Protein AF-A0A6H1ZGA8-F1 (afdb_monomer)

Nearest PDB structures (foldseek):
  6paj-assembly1_B  TM=8.501E-01  e=5.625E-01  Staphylococcus aureus
  1lvf-assembly2_B  TM=6.484E-01  e=1.881E+00  Rattus norvegicus
  1lvf-assembly1_A  TM=6.568E-01  e=7.142E+00  Rattus norvegicus
  7sqc-assembly1_P3  TM=6.191E-01  e=5.903E+00  Chlamydomonas reinhardtii

Structure (mmCIF, N/CA/C/O backbone):
data_AF-A0A6H1ZGA8-F1
#
_entry.id   AF-A0A6H1ZGA8-F1
#
loop_
_atom_site.group_PDB
_atom_site.id
_atom_site.type_symbol
_atom_site.label_atom_id
_atom_site.label_alt_id
_atom_site.label_comp_id
_atom_site.label_asym_id
_atom_site.label_entity_id
_atom_site.label_seq_id
_atom_site.pdbx_PDB_ins_code
_atom_site.Cartn_x
_atom_site.Cartn_y
_atom_site.Cartn_z
_atom_site.occupancy
_atom_site.B_iso_or_equiv
_atom_site.auth_seq_id
_atom_site.auth_comp_id
_atom_site.auth_asym_id
_atom_site.auth_atom_id
_atom_site.pdbx_PDB_model_num
ATOM 1 N N . MET A 1 1 ? -4.434 -3.396 28.028 1.00 48.50 1 MET A N 1
ATOM 2 C CA . MET A 1 1 ? -5.676 -3.109 27.280 1.00 48.50 1 MET A CA 1
ATOM 3 C C . MET A 1 1 ? -5.392 -1.893 26.427 1.00 48.50 1 MET A C 1
ATOM 5 O O . MET A 1 1 ? -5.185 -0.833 27.000 1.00 48.50 1 MET A O 1
ATOM 9 N N . GLN A 1 2 ? -5.271 -2.068 25.112 1.00 54.91 2 GLN A N 1
ATOM 10 C CA . GLN A 1 2 ? -5.026 -0.964 24.179 1.00 54.91 2 GLN A CA 1
ATOM 11 C C . GLN A 1 2 ? -6.256 -0.047 24.172 1.00 54.91 2 GLN A C 1
ATOM 13 O O . GLN A 1 2 ? -7.392 -0.526 24.271 1.00 54.91 2 GLN A O 1
ATOM 18 N N . ASN A 1 3 ? -6.044 1.266 24.187 1.00 65.44 3 ASN A N 1
ATOM 19 C CA . ASN A 1 3 ? -7.125 2.228 24.338 1.00 65.44 3 ASN A CA 1
ATOM 20 C C . ASN A 1 3 ? -7.984 2.240 23.064 1.00 65.44 3 ASN A C 1
ATOM 22 O O . ASN A 1 3 ? -7.486 2.154 21.949 1.00 65.44 3 ASN A O 1
ATOM 26 N N . LYS A 1 4 ? -9.299 2.389 23.214 1.00 62.47 4 LYS A N 1
ATOM 27 C CA . LYS A 1 4 ? -10.281 2.339 22.114 1.00 62.47 4 LYS A CA 1
ATOM 28 C C . LYS A 1 4 ? -9.984 3.357 21.001 1.00 62.47 4 LYS A C 1
ATOM 30 O O . LYS A 1 4 ? -10.274 3.114 19.835 1.00 62.47 4 LYS A O 1
ATOM 35 N N . LYS A 1 5 ? -9.411 4.503 21.383 1.00 64.75 5 LYS A N 1
ATOM 36 C CA . LYS A 1 5 ? -8.954 5.556 20.465 1.00 64.75 5 LYS A CA 1
ATOM 37 C C . LYS A 1 5 ? -7.662 5.197 19.730 1.00 64.75 5 LYS A C 1
ATOM 39 O O . LYS A 1 5 ? -7.487 5.662 18.613 1.00 64.75 5 LYS A O 1
ATOM 44 N N . GLU A 1 6 ? -6.796 4.390 20.338 1.00 78.12 6 GLU A N 1
ATOM 45 C CA . GLU A 1 6 ? -5.536 3.951 19.727 1.00 78.12 6 GLU A CA 1
ATOM 46 C C . GLU A 1 6 ? -5.834 3.002 18.564 1.00 78.12 6 GLU A C 1
ATOM 48 O O . GLU A 1 6 ? -5.404 3.279 17.460 1.00 78.12 6 GLU A O 1
ATOM 53 N N . ILE A 1 7 ? -6.717 2.010 18.740 1.00 79.44 7 ILE A N 1
ATOM 54 C CA . ILE A 1 7 ? -7.070 1.049 17.671 1.00 79.44 7 ILE A CA 1
ATOM 55 C C . ILE A 1 7 ? -7.627 1.744 16.415 1.00 79.44 7 ILE A C 1
ATOM 57 O O . ILE A 1 7 ? -7.275 1.389 15.292 1.00 79.44 7 ILE A O 1
ATOM 61 N N . LEU A 1 8 ? -8.503 2.741 16.585 1.00 82.44 8 LEU A N 1
ATOM 62 C CA . LEU A 1 8 ? -9.055 3.492 15.451 1.00 82.44 8 LEU A CA 1
ATOM 63 C C . LEU A 1 8 ? -8.023 4.435 14.811 1.00 82.44 8 LEU A C 1
ATOM 65 O O . LEU A 1 8 ? -8.096 4.661 13.606 1.00 82.44 8 LEU A O 1
ATOM 69 N N . SER A 1 9 ? -7.081 4.976 15.593 1.00 87.38 9 SER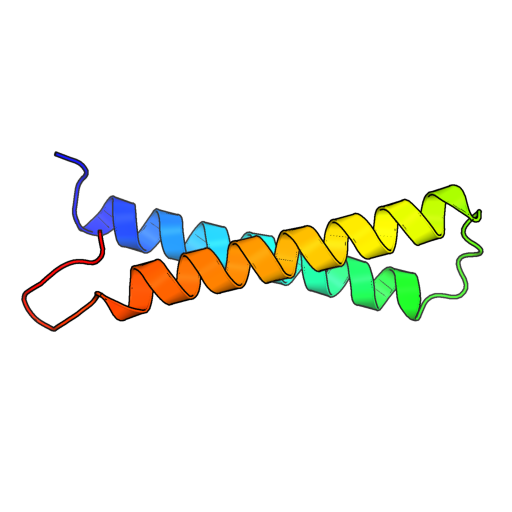 A N 1
ATOM 70 C CA . SER A 1 9 ? -5.963 5.766 15.057 1.00 87.38 9 SER A CA 1
ATOM 71 C C . SER A 1 9 ? -5.023 4.882 14.246 1.00 87.38 9 SER A C 1
ATOM 73 O O . SER A 1 9 ? -4.746 5.204 13.097 1.00 87.38 9 SER A O 1
ATOM 75 N N . ASP A 1 10 ? -4.642 3.730 14.799 1.00 88.50 10 ASP A N 1
ATOM 76 C CA . ASP A 1 10 ? -3.766 2.748 14.161 1.00 88.50 10 ASP A CA 1
ATOM 77 C C . ASP A 1 10 ? -4.379 2.249 12.842 1.00 88.50 10 ASP A C 1
ATOM 79 O O . ASP A 1 10 ? -3.700 2.155 11.824 1.00 88.50 10 ASP A O 1
ATOM 83 N N . LEU A 1 11 ? -5.692 1.978 12.816 1.00 89.44 11 LEU A N 1
ATOM 84 C CA . LEU A 1 11 ? -6.392 1.602 11.583 1.00 89.44 11 LEU A CA 1
ATOM 85 C C . LEU A 1 11 ? -6.432 2.737 10.557 1.00 89.44 11 LEU A C 1
ATOM 87 O O . LEU A 1 11 ? -6.309 2.472 9.362 1.00 89.44 11 LEU A O 1
ATOM 91 N N . ARG A 1 12 ? -6.609 3.991 10.995 1.00 91.38 12 ARG A N 1
ATOM 92 C CA . ARG A 1 12 ? -6.568 5.148 10.091 1.00 91.38 12 ARG A CA 1
ATOM 93 C C . ARG A 1 12 ? -5.188 5.283 9.455 1.00 91.38 12 ARG A C 1
ATOM 95 O O . ARG A 1 12 ? -5.105 5.422 8.240 1.00 91.38 12 ARG A O 1
ATOM 102 N N . GLU A 1 13 ? -4.138 5.207 10.266 1.00 94.44 13 GLU A N 1
ATOM 103 C CA . GLU A 1 13 ? -2.748 5.257 9.808 1.00 94.44 13 GLU A CA 1
ATOM 104 C C . GLU A 1 13 ? -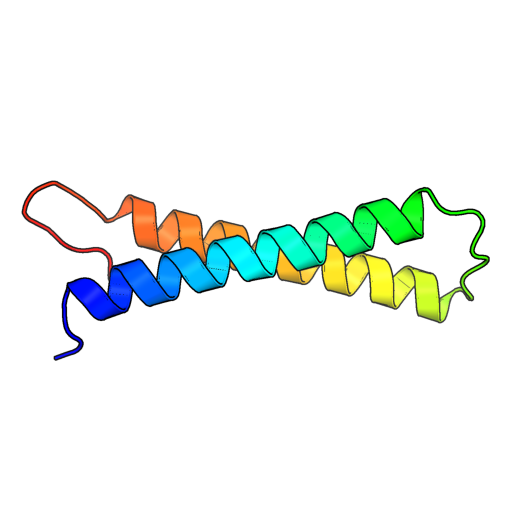2.460 4.121 8.819 1.00 94.44 13 GLU A C 1
ATOM 106 O O . GLU A 1 13 ? -1.955 4.368 7.727 1.00 94.44 13 GLU A O 1
ATOM 111 N N . GLU A 1 14 ? -2.902 2.898 9.120 1.00 94.19 14 GLU A N 1
ATOM 112 C CA . GLU A 1 14 ? -2.750 1.749 8.225 1.00 94.19 14 GLU A CA 1
ATOM 113 C C . GLU A 1 14 ? -3.451 1.969 6.869 1.00 94.19 14 GLU A C 1
ATOM 115 O O . GLU A 1 14 ? -2.901 1.627 5.816 1.00 94.19 14 GLU A O 1
ATOM 120 N N . PHE A 1 15 ? -4.649 2.566 6.859 1.00 94.88 15 PHE A N 1
ATOM 121 C CA . PHE A 1 15 ? -5.342 2.913 5.615 1.00 94.88 15 PHE A CA 1
ATOM 122 C C . PHE A 1 15 ? -4.617 4.002 4.823 1.00 94.88 15 PHE A C 1
ATOM 124 O O . PHE A 1 15 ? -4.492 3.872 3.602 1.00 94.88 15 PHE A O 1
ATOM 131 N N . GLU A 1 16 ? -4.133 5.049 5.493 1.00 96.81 16 GLU A N 1
ATOM 132 C CA . GLU A 1 16 ? -3.365 6.131 4.870 1.00 96.81 16 GLU A CA 1
ATOM 133 C C . GLU A 1 16 ? -2.072 5.588 4.242 1.00 96.81 16 GLU A C 1
ATOM 135 O O . GLU A 1 16 ? -1.800 5.836 3.066 1.00 96.81 16 GLU A O 1
ATOM 140 N N . GLU A 1 17 ? -1.316 4.762 4.966 1.00 96.88 17 GLU A N 1
ATOM 141 C CA . GLU A 1 17 ? -0.088 4.135 4.468 1.00 96.88 17 GLU A CA 1
ATOM 142 C C . GLU A 1 17 ? -0.330 3.212 3.268 1.00 96.88 17 GLU A C 1
ATOM 144 O O . GLU A 1 17 ? 0.425 3.242 2.286 1.00 96.88 17 GLU A O 1
ATOM 149 N N . CYS A 1 18 ? -1.389 2.396 3.318 1.00 97.19 18 CYS A N 1
ATOM 150 C CA . CYS A 1 18 ? -1.781 1.556 2.188 1.00 97.19 18 CYS A CA 1
ATOM 151 C C . CYS A 1 18 ? -2.161 2.410 0.974 1.00 97.19 18 CYS A C 1
ATOM 153 O O . CYS A 1 18 ? -1.762 2.090 -0.147 1.00 97.19 18 CYS A O 1
ATOM 155 N N . GLY A 1 19 ? -2.901 3.501 1.192 1.00 96.44 19 GLY A N 1
ATOM 156 C CA . GLY A 1 19 ? -3.281 4.453 0.152 1.00 96.44 19 GLY A CA 1
ATOM 157 C C . GLY A 1 19 ? -2.068 5.104 -0.510 1.00 96.44 19 GLY A C 1
ATOM 158 O O . GLY A 1 19 ? -1.960 5.085 -1.735 1.00 96.44 19 GLY A O 1
ATOM 159 N N . HIS A 1 20 ? -1.113 5.599 0.281 1.00 98.00 20 HIS A N 1
ATOM 160 C CA . HIS A 1 20 ? 0.134 6.174 -0.231 1.00 98.00 20 HIS A CA 1
ATOM 161 C C . HIS A 1 20 ? 0.951 5.158 -1.036 1.00 98.00 20 HIS A C 1
ATOM 163 O O . HIS A 1 20 ? 1.433 5.470 -2.125 1.00 98.00 20 HIS A O 1
ATOM 169 N N . SER A 1 21 ? 1.063 3.925 -0.539 1.00 97.56 21 SER A N 1
ATOM 170 C CA . SER A 1 2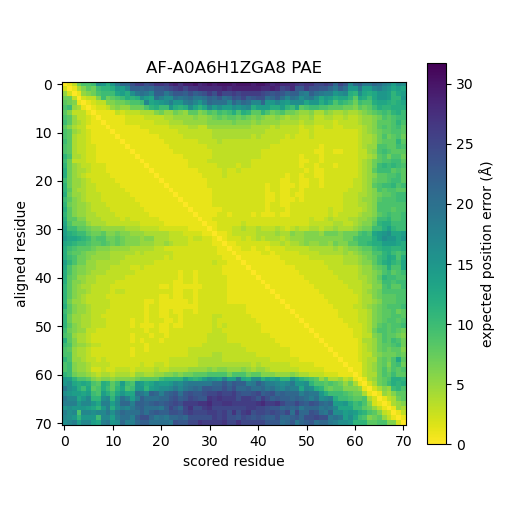1 ? 1.804 2.862 -1.227 1.00 97.56 21 SER A CA 1
ATOM 171 C C . SER A 1 21 ? 1.151 2.484 -2.561 1.00 97.56 21 SER A C 1
ATOM 173 O O . SER A 1 21 ? 1.844 2.297 -3.559 1.00 97.56 21 SER A O 1
ATOM 175 N N . LEU A 1 22 ? -0.183 2.418 -2.610 1.00 97.44 22 LEU A N 1
ATOM 176 C CA . LEU A 1 22 ? -0.925 2.170 -3.849 1.00 97.44 22 LEU A CA 1
ATOM 177 C C . LEU A 1 22 ? -0.818 3.339 -4.833 1.00 97.44 22 LEU A C 1
ATOM 179 O O . LEU A 1 22 ? -0.657 3.092 -6.027 1.00 97.44 22 LEU A O 1
ATOM 183 N N . SER A 1 23 ? -0.855 4.587 -4.352 1.00 97.62 23 SER A N 1
ATOM 184 C CA . SER A 1 23 ? -0.624 5.770 -5.191 1.00 97.62 23 SER A CA 1
ATOM 185 C C . SER A 1 23 ? 0.747 5.700 -5.851 1.00 97.62 23 SER A C 1
ATOM 187 O O . SER A 1 23 ? 0.836 5.796 -7.068 1.00 97.62 23 SER A O 1
ATOM 189 N N . LEU A 1 24 ? 1.797 5.408 -5.077 1.00 97.12 24 LEU A N 1
ATOM 190 C CA . LEU A 1 24 ? 3.153 5.262 -5.604 1.00 97.12 24 LEU A CA 1
ATOM 191 C C . LEU A 1 24 ? 3.241 4.169 -6.679 1.00 97.12 24 LEU A C 1
ATOM 193 O O . LEU A 1 24 ? 3.931 4.338 -7.683 1.00 97.12 24 LEU A O 1
ATOM 197 N N . VAL A 1 25 ? 2.535 3.050 -6.490 1.00 97.69 25 VAL A N 1
ATOM 198 C CA . VAL A 1 25 ? 2.469 1.984 -7.498 1.00 97.69 25 VAL A CA 1
ATOM 199 C C . VAL A 1 25 ? 1.854 2.493 -8.801 1.00 97.69 25 VAL A C 1
ATOM 201 O O . VAL A 1 25 ? 2.405 2.220 -9.866 1.00 97.69 25 VAL A O 1
ATOM 204 N N . VAL A 1 26 ? 0.751 3.243 -8.730 1.00 97.44 26 VAL A N 1
ATOM 205 C CA . VAL A 1 26 ? 0.102 3.845 -9.905 1.00 97.44 26 VAL A CA 1
ATOM 206 C C . VAL A 1 26 ? 1.010 4.879 -10.562 1.00 97.44 26 VAL A C 1
ATOM 208 O O . VAL A 1 26 ? 1.195 4.832 -11.778 1.00 97.44 26 VAL A O 1
ATOM 211 N N . ASP A 1 27 ? 1.617 5.763 -9.776 1.00 98.00 27 ASP A N 1
ATOM 212 C CA . ASP A 1 27 ? 2.500 6.817 -10.270 1.00 98.00 27 ASP A CA 1
ATOM 213 C C . ASP A 1 27 ? 3.679 6.213 -11.036 1.00 98.00 27 ASP A C 1
ATOM 215 O O . ASP A 1 27 ? 3.948 6.594 -12.171 1.00 98.00 27 ASP A O 1
ATOM 219 N N . ILE A 1 28 ? 4.337 5.192 -10.478 1.00 97.06 28 ILE A N 1
ATOM 220 C CA . ILE A 1 28 ? 5.445 4.512 -11.156 1.00 97.06 28 ILE A CA 1
ATOM 221 C C . ILE A 1 28 ? 4.948 3.747 -12.390 1.00 97.06 28 ILE A C 1
ATOM 223 O O . ILE A 1 28 ? 5.574 3.842 -13.445 1.00 97.06 28 ILE A O 1
ATOM 227 N N . ALA A 1 29 ? 3.836 3.012 -12.291 1.00 95.31 29 ALA A N 1
ATOM 228 C CA . ALA A 1 29 ? 3.310 2.202 -13.395 1.00 95.31 29 ALA A CA 1
ATOM 229 C C . ALA A 1 29 ? 2.828 3.036 -14.593 1.00 95.31 29 ALA A C 1
ATOM 231 O O . ALA A 1 29 ? 2.795 2.529 -15.714 1.00 95.31 29 ALA A O 1
ATOM 232 N N . THR A 1 30 ? 2.441 4.289 -14.352 1.00 96.25 30 THR A N 1
ATOM 233 C CA . THR A 1 30 ? 1.972 5.233 -15.379 1.00 96.25 30 THR A CA 1
ATOM 234 C C . THR A 1 30 ? 3.037 6.245 -15.800 1.00 96.25 30 THR A C 1
ATOM 236 O O . THR A 1 30 ? 2.828 6.983 -16.760 1.00 96.25 30 THR A O 1
ATOM 239 N N . SER A 1 31 ? 4.182 6.272 -15.116 1.00 96.12 31 SER A N 1
ATOM 240 C CA . SER A 1 31 ? 5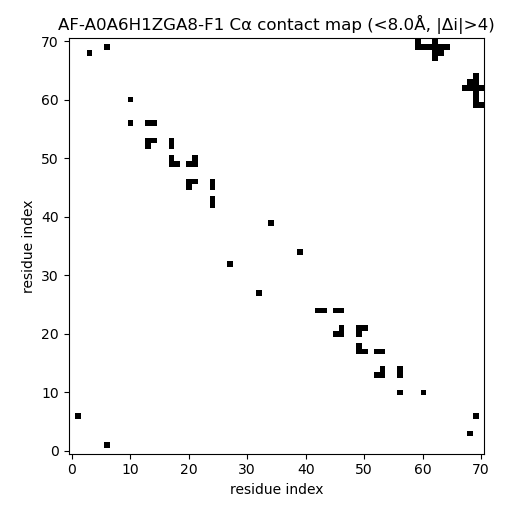.313 7.125 -15.471 1.00 96.12 31 SER A CA 1
ATOM 241 C C . SER A 1 31 ? 6.091 6.600 -16.680 1.00 96.12 31 SER A C 1
ATOM 243 O O . SER A 1 31 ? 6.056 5.416 -17.013 1.00 96.12 31 SER A O 1
ATOM 245 N N . ASP A 1 32 ? 6.916 7.468 -17.266 1.00 96.69 32 ASP A N 1
ATOM 246 C CA . ASP A 1 32 ? 7.881 7.093 -18.307 1.00 96.69 32 ASP A CA 1
ATOM 247 C C . ASP A 1 32 ? 9.136 6.377 -17.754 1.00 96.69 32 ASP A C 1
ATOM 249 O O . ASP A 1 32 ? 10.115 6.150 -18.477 1.00 96.69 32 ASP A O 1
ATOM 253 N N . ILE A 1 33 ? 9.149 6.017 -16.463 1.00 94.56 33 ILE A N 1
ATOM 254 C CA . ILE A 1 33 ? 10.285 5.346 -15.827 1.00 94.56 33 ILE A CA 1
ATOM 255 C C . ILE A 1 33 ? 10.412 3.922 -16.371 1.00 94.56 33 ILE A C 1
ATOM 257 O O . ILE A 1 33 ? 9.541 3.066 -16.211 1.00 94.56 33 ILE A O 1
ATOM 261 N N . LYS A 1 34 ? 11.575 3.622 -16.953 1.00 95.44 34 LYS A N 1
ATOM 262 C CA . LYS A 1 34 ? 11.921 2.262 -17.369 1.00 95.44 34 LYS A CA 1
ATOM 263 C C . LYS A 1 34 ? 12.466 1.472 -16.188 1.00 95.44 34 LYS A C 1
ATOM 265 O O . LYS A 1 34 ? 13.633 1.602 -15.827 1.00 95.44 34 LYS A O 1
ATOM 270 N N . LEU A 1 35 ? 11.627 0.616 -15.618 1.00 95.56 35 LEU A N 1
ATOM 271 C CA . LEU A 1 35 ? 12.055 -0.347 -14.610 1.00 95.56 35 LEU A CA 1
ATOM 272 C C . LEU A 1 35 ? 12.786 -1.531 -15.251 1.00 95.56 35 LEU A C 1
ATOM 274 O O . LEU A 1 35 ? 12.375 -2.053 -16.292 1.00 95.56 35 LEU A O 1
ATOM 278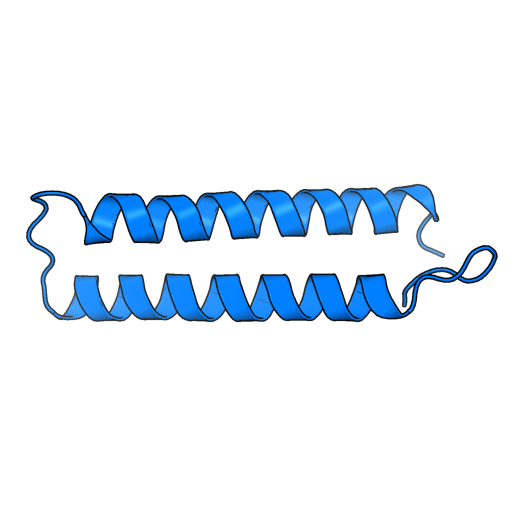 N N . SER A 1 36 ? 13.837 -1.998 -14.576 1.00 97.69 36 SER A N 1
ATOM 279 C CA . SER A 1 36 ? 14.380 -3.337 -14.810 1.00 97.69 36 SER A CA 1
ATOM 280 C C . SER A 1 36 ? 13.329 -4.397 -14.466 1.00 97.69 36 SER A C 1
ATOM 282 O O . SER A 1 36 ? 12.357 -4.114 -13.763 1.00 97.69 36 SER A O 1
ATOM 284 N N . ASP A 1 37 ? 13.520 -5.638 -14.909 1.00 97.56 37 ASP A N 1
ATOM 285 C CA . ASP A 1 37 ? 12.564 -6.707 -14.593 1.00 97.56 37 ASP A CA 1
ATOM 286 C C . ASP A 1 37 ? 12.448 -6.954 -13.082 1.00 97.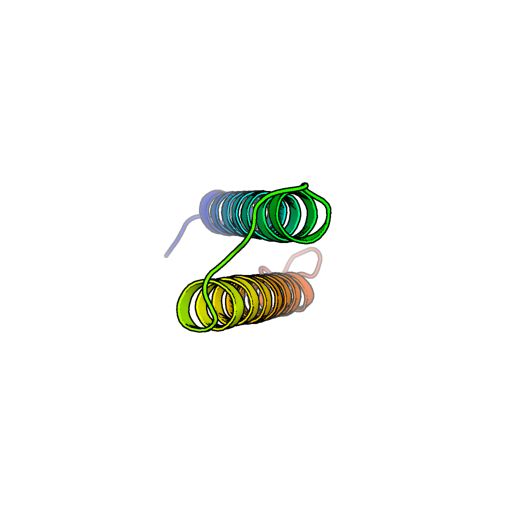56 37 ASP A C 1
ATOM 288 O O . ASP A 1 37 ? 11.341 -7.101 -12.571 1.00 97.56 37 ASP A O 1
ATOM 292 N N . GLY A 1 38 ? 13.560 -6.864 -12.343 1.00 98.00 38 GLY A N 1
ATOM 293 C CA . GLY A 1 38 ? 13.536 -6.886 -10.876 1.00 98.00 38 GLY A CA 1
ATOM 294 C C . GLY A 1 38 ? 12.751 -5.714 -10.275 1.00 98.00 38 GLY A C 1
ATOM 295 O O . GLY A 1 38 ? 11.989 -5.906 -9.332 1.00 98.00 38 GLY A O 1
ATOM 296 N N . GLY A 1 39 ? 12.864 -4.514 -10.857 1.00 97.31 39 GLY A N 1
ATOM 297 C CA . GLY A 1 39 ? 12.074 -3.352 -10.442 1.00 97.31 39 GLY A CA 1
ATOM 298 C C . GLY A 1 39 ? 10.572 -3.545 -10.665 1.00 97.31 39 GLY A C 1
ATOM 299 O O . GLY A 1 39 ? 9.776 -3.194 -9.798 1.00 97.31 39 GLY A O 1
ATOM 300 N N . LYS A 1 40 ? 10.173 -4.160 -11.787 1.00 97.69 40 LYS A N 1
ATOM 301 C CA . LYS A 1 40 ? 8.765 -4.498 -12.063 1.00 97.69 40 LYS A CA 1
ATOM 302 C C . LYS A 1 40 ? 8.225 -5.507 -11.050 1.00 97.69 40 LYS A C 1
ATOM 304 O O . LYS A 1 40 ? 7.121 -5.320 -10.548 1.00 97.69 40 LYS A O 1
ATOM 309 N N . VAL A 1 41 ? 9.000 -6.547 -10.731 1.00 98.12 41 VAL A N 1
ATOM 310 C CA . VAL A 1 41 ? 8.625 -7.542 -9.712 1.00 98.12 41 VAL A CA 1
ATOM 311 C C . VAL A 1 41 ? 8.446 -6.870 -8.352 1.00 98.12 41 VAL A C 1
ATOM 313 O O . VAL A 1 41 ? 7.391 -7.026 -7.743 1.00 98.12 41 VAL A O 1
ATOM 316 N N . GLY A 1 42 ? 9.404 -6.041 -7.925 1.00 97.94 42 GLY A N 1
ATOM 317 C CA . GLY A 1 42 ? 9.305 -5.304 -6.663 1.00 97.94 42 GLY A CA 1
ATOM 318 C C . GLY A 1 42 ? 8.095 -4.364 -6.604 1.00 97.94 42 GLY A C 1
ATOM 319 O O . GLY A 1 42 ? 7.419 -4.291 -5.580 1.00 97.94 42 GLY A O 1
ATOM 320 N N . LEU A 1 43 ? 7.760 -3.694 -7.713 1.00 97.62 43 LEU A N 1
ATOM 321 C CA . LEU A 1 43 ? 6.570 -2.841 -7.793 1.00 97.62 43 LEU A CA 1
ATOM 322 C C . LEU A 1 43 ? 5.272 -3.647 -7.618 1.00 97.62 43 LEU A C 1
ATOM 324 O O . LEU A 1 43 ? 4.365 -3.230 -6.896 1.00 97.62 43 LEU A O 1
ATOM 328 N N . VAL A 1 44 ? 5.193 -4.821 -8.249 1.00 97.88 44 VAL A N 1
ATOM 329 C CA . VAL A 1 44 ? 4.051 -5.735 -8.112 1.00 97.88 44 VAL A CA 1
ATOM 330 C C . VAL A 1 44 ? 3.952 -6.276 -6.684 1.00 97.88 44 VAL A C 1
ATOM 332 O O . VAL A 1 44 ? 2.857 -6.323 -6.123 1.00 97.88 44 VAL A O 1
ATOM 335 N N . GLU A 1 45 ? 5.073 -6.643 -6.063 1.00 98.25 45 GLU A N 1
ATOM 336 C CA . GLU A 1 45 ? 5.117 -7.105 -4.671 1.00 98.25 45 GLU A CA 1
ATOM 337 C C . GLU A 1 45 ? 4.668 -6.021 -3.684 1.00 98.25 45 GLU A C 1
ATOM 339 O O . GLU A 1 45 ? 3.889 -6.312 -2.769 1.00 98.25 45 GLU A O 1
ATOM 344 N N . LEU A 1 46 ? 5.086 -4.770 -3.897 1.00 97.44 46 LEU A N 1
ATOM 345 C CA . LEU A 1 46 ? 4.627 -3.622 -3.116 1.00 97.44 46 LEU A CA 1
ATOM 346 C C . LEU A 1 46 ? 3.110 -3.438 -3.246 1.00 97.44 46 LEU A C 1
ATOM 348 O O . LEU A 1 46 ? 2.413 -3.311 -2.236 1.00 97.44 46 LEU A O 1
ATOM 352 N N . GLY A 1 47 ? 2.583 -3.486 -4.473 1.00 97.75 47 GLY A N 1
ATOM 353 C CA . GLY A 1 47 ? 1.144 -3.394 -4.729 1.00 97.75 47 GLY A CA 1
ATOM 354 C C . GLY A 1 47 ? 0.359 -4.514 -4.042 1.00 97.75 47 GLY A C 1
ATOM 355 O O . GLY A 1 47 ? -0.599 -4.252 -3.314 1.00 97.75 47 GLY A O 1
ATOM 356 N N . LEU A 1 48 ? 0.801 -5.765 -4.193 1.00 98.06 48 LEU A N 1
ATOM 357 C CA . LEU A 1 48 ? 0.180 -6.927 -3.547 1.00 98.06 48 LEU A CA 1
ATOM 358 C C . LEU A 1 48 ? 0.196 -6.816 -2.020 1.00 98.06 48 LEU A C 1
ATOM 360 O O . LEU A 1 48 ? -0.807 -7.114 -1.369 1.00 98.06 48 LEU A O 1
ATOM 364 N N . THR A 1 49 ? 1.318 -6.385 -1.446 1.00 97.75 49 THR A N 1
ATOM 365 C CA . THR A 1 49 ? 1.464 -6.199 0.002 1.00 97.75 49 THR A CA 1
ATOM 366 C C . THR A 1 49 ? 0.517 -5.117 0.509 1.00 97.75 49 THR A C 1
ATOM 368 O O . THR A 1 49 ? -0.203 -5.350 1.479 1.00 97.75 49 THR A O 1
ATOM 371 N N . SER A 1 50 ? 0.431 -3.989 -0.195 1.00 97.06 50 SER A N 1
ATOM 372 C CA . SER A 1 50 ? -0.460 -2.875 0.152 1.00 97.06 50 SER A CA 1
ATOM 373 C C . SER A 1 50 ? -1.934 -3.288 0.103 1.00 97.06 50 SER A C 1
ATOM 375 O O . SER A 1 50 ? -2.682 -3.020 1.038 1.00 97.06 50 SER A O 1
ATOM 377 N N . VAL A 1 51 ? -2.358 -4.036 -0.926 1.00 97.25 51 VAL A N 1
ATOM 378 C CA . VAL A 1 51 ? -3.733 -4.565 -1.009 1.00 97.25 51 VAL A CA 1
ATOM 379 C C . VAL A 1 51 ? -4.033 -5.549 0.125 1.00 97.25 51 VAL A C 1
ATOM 381 O O . VAL A 1 51 ? -5.134 -5.534 0.675 1.00 97.25 51 VAL A O 1
ATOM 384 N N . ARG A 1 52 ? -3.087 -6.426 0.484 1.00 97.31 52 ARG A N 1
ATOM 385 C CA . ARG A 1 52 ? -3.270 -7.383 1.589 1.00 97.31 52 ARG A CA 1
ATOM 386 C C . ARG A 1 52 ? -3.406 -6.670 2.931 1.00 97.31 52 ARG A C 1
ATOM 388 O O . ARG A 1 52 ? -4.328 -6.994 3.675 1.00 97.31 52 ARG A O 1
ATOM 395 N N . ARG A 1 53 ? -2.535 -5.695 3.206 1.00 95.31 53 ARG A N 1
ATOM 396 C CA . ARG A 1 53 ? -2.591 -4.844 4.404 1.00 95.31 53 ARG A CA 1
ATOM 397 C C . ARG A 1 53 ? -3.918 -4.095 4.488 1.00 95.31 53 ARG A C 1
ATOM 399 O O . ARG A 1 53 ? -4.622 -4.221 5.485 1.00 95.31 53 ARG A O 1
ATOM 406 N N . PHE A 1 54 ? -4.336 -3.460 3.392 1.00 94.50 54 PHE A N 1
ATOM 407 C CA . PHE A 1 54 ? -5.623 -2.772 3.311 1.00 94.50 54 PHE A CA 1
ATOM 408 C C . PHE A 1 54 ? -6.796 -3.711 3.616 1.00 94.50 54 PHE A C 1
ATOM 410 O O . PHE A 1 54 ? -7.647 -3.397 4.441 1.00 94.50 54 PHE A O 1
ATOM 417 N N . LYS A 1 55 ? -6.833 -4.901 3.003 1.00 93.38 55 LYS A N 1
ATOM 418 C CA . LYS A 1 55 ? -7.884 -5.898 3.270 1.00 93.38 55 LYS A CA 1
ATOM 419 C C . LYS A 1 55 ? -7.888 -6.369 4.722 1.00 93.38 55 LYS A C 1
ATOM 421 O O . LYS A 1 55 ? -8.963 -6.565 5.276 1.00 93.38 55 LYS A O 1
ATOM 426 N N . ALA A 1 56 ? -6.719 -6.542 5.336 1.00 91.44 56 ALA A N 1
ATOM 427 C CA . ALA A 1 56 ? -6.619 -6.896 6.747 1.00 91.44 56 ALA A CA 1
ATOM 428 C C . ALA A 1 56 ? -7.138 -5.767 7.653 1.00 91.44 56 ALA A C 1
ATOM 430 O O . ALA A 1 56 ? -7.863 -6.041 8.604 1.00 91.44 56 ALA A O 1
ATOM 431 N N . ALA A 1 57 ? -6.833 -4.505 7.337 1.00 90.00 57 ALA A N 1
ATOM 432 C CA . ALA A 1 57 ? -7.368 -3.346 8.050 1.00 90.00 57 ALA A CA 1
ATOM 433 C C . ALA A 1 57 ? -8.896 -3.222 7.894 1.00 90.00 57 ALA A C 1
ATOM 435 O O . ALA A 1 57 ? -9.595 -2.984 8.876 1.00 90.00 57 ALA A O 1
ATOM 436 N N . VAL A 1 58 ? -9.435 -3.471 6.691 1.00 89.06 58 VAL A N 1
ATOM 437 C CA . VAL A 1 58 ? -10.889 -3.556 6.467 1.00 89.06 58 VAL A CA 1
ATOM 438 C C . VAL A 1 58 ? -11.505 -4.687 7.286 1.00 89.06 58 VAL A C 1
ATOM 440 O O . VAL A 1 58 ? -12.539 -4.470 7.903 1.00 89.06 58 VAL A O 1
ATOM 443 N N . ALA A 1 59 ? -10.878 -5.867 7.320 1.00 87.38 59 ALA A N 1
ATOM 444 C CA . ALA A 1 59 ? -11.379 -7.009 8.083 1.00 87.38 59 ALA A CA 1
ATOM 445 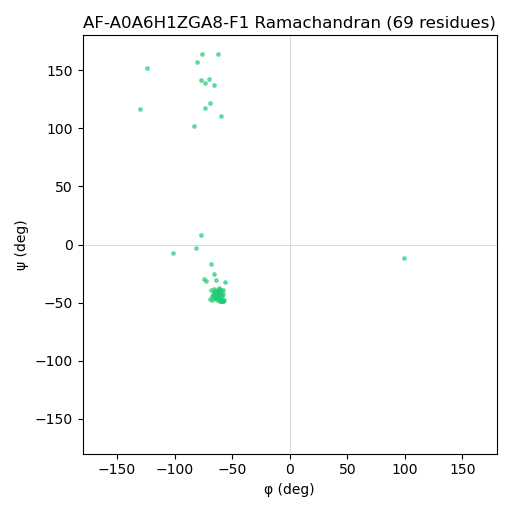C C . ALA A 1 59 ? -11.451 -6.705 9.588 1.00 87.38 59 ALA A C 1
ATOM 447 O O . ALA A 1 59 ? -12.467 -6.976 10.222 1.00 87.38 59 ALA A O 1
ATOM 448 N N . LYS A 1 60 ? -10.414 -6.058 10.134 1.00 83.81 60 LYS A N 1
ATOM 449 C CA . LYS A 1 60 ? -10.436 -5.552 11.511 1.00 83.81 60 LYS A CA 1
ATOM 450 C C . LYS A 1 60 ? -11.602 -4.589 11.701 1.00 83.81 60 LYS A C 1
ATOM 452 O O . LYS A 1 60 ? -12.386 -4.762 12.619 1.00 83.81 60 LYS A O 1
A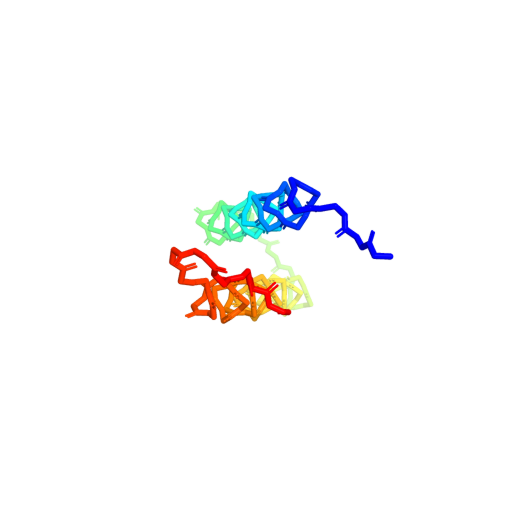TOM 457 N N . LEU A 1 61 ? -11.778 -3.621 10.800 1.00 80.88 61 LEU A N 1
ATOM 458 C CA . LEU A 1 61 ? -12.880 -2.661 10.887 1.00 80.88 61 LEU A CA 1
ATOM 459 C C . LEU A 1 61 ? -14.267 -3.313 10.743 1.00 80.88 61 LEU A C 1
ATOM 461 O O . LEU A 1 61 ? -15.213 -2.814 11.334 1.00 80.88 61 LEU A O 1
ATOM 465 N N . SER A 1 62 ? -14.424 -4.410 9.998 1.00 71.62 62 SER A N 1
ATOM 466 C CA . SER A 1 62 ? -15.728 -5.073 9.834 1.00 71.62 62 SER A CA 1
ATOM 467 C C . SER A 1 62 ? -16.254 -5.750 11.101 1.00 71.62 62 SER A C 1
ATOM 469 O O . SER A 1 62 ? -17.458 -5.977 11.193 1.00 71.62 62 SER A O 1
ATOM 471 N N . ASP A 1 63 ? -15.394 -5.992 12.093 1.00 66.06 63 ASP A N 1
ATOM 472 C CA . ASP A 1 63 ? -15.807 -6.439 13.428 1.00 66.06 63 ASP A CA 1
ATOM 473 C C . ASP A 1 63 ? -16.278 -5.267 14.319 1.00 66.06 63 ASP A C 1
ATOM 475 O O . ASP A 1 63 ? -16.746 -5.470 15.442 1.00 66.06 63 ASP A O 1
ATOM 479 N N . TYR A 1 64 ? -16.207 -4.023 13.823 1.00 61.84 64 TYR A N 1
ATOM 480 C 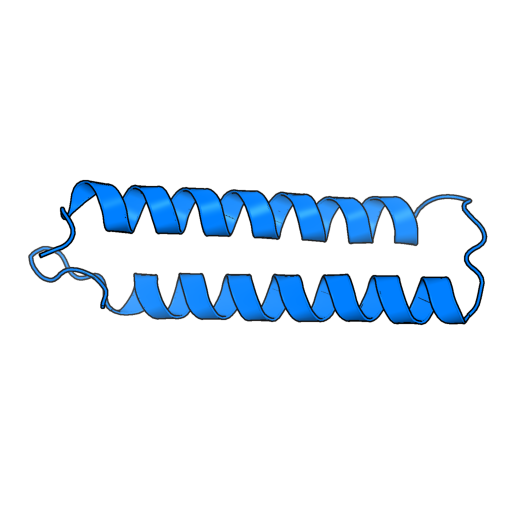CA . TYR A 1 64 ? -16.733 -2.846 14.508 1.00 61.84 64 TYR A CA 1
ATOM 481 C C . TYR A 1 64 ? -18.264 -2.812 14.452 1.00 61.84 64 TYR A C 1
ATOM 483 O O . TYR A 1 64 ? -18.876 -2.654 13.396 1.00 61.84 64 TYR A O 1
ATOM 491 N N . THR A 1 65 ? -18.895 -2.871 15.620 1.00 57.78 65 THR A N 1
ATOM 492 C CA . THR A 1 65 ? -20.319 -2.570 15.815 1.00 57.78 65 THR A CA 1
ATOM 493 C C . THR A 1 65 ? -20.460 -1.480 16.872 1.00 57.78 65 THR A C 1
ATOM 495 O O . THR A 1 65 ? -19.610 -1.322 17.745 1.00 57.78 65 THR A O 1
ATOM 498 N N . GLU A 1 66 ? -21.520 -0.675 16.815 1.00 50.81 66 GLU A N 1
ATOM 499 C CA . GLU A 1 66 ? -21.744 0.360 17.827 1.00 50.81 66 GLU A CA 1
ATOM 500 C C . GLU A 1 66 ? -21.873 -0.310 19.215 1.00 50.81 66 GLU A C 1
ATOM 502 O O . GLU A 1 66 ? -22.798 -1.077 19.467 1.00 50.81 66 GLU A O 1
ATOM 507 N N . GLY A 1 67 ? -20.882 -0.104 20.092 1.00 59.16 67 GLY A N 1
ATOM 508 C CA . GLY A 1 67 ? -20.769 -0.796 21.387 1.00 59.16 67 GLY A CA 1
ATOM 509 C C . GLY A 1 67 ? -19.799 -1.990 21.438 1.00 59.16 67 GLY A C 1
ATOM 510 O O . GLY A 1 67 ? -19.433 -2.395 22.541 1.00 59.16 67 GLY A O 1
ATOM 511 N N . ASN A 1 68 ? -19.302 -2.484 20.299 1.00 61.44 68 ASN A N 1
ATOM 512 C CA . ASN A 1 68 ? -18.326 -3.573 20.192 1.00 61.44 68 ASN A CA 1
ATOM 513 C C . ASN A 1 68 ? -17.163 -3.169 19.275 1.00 61.44 68 ASN A C 1
ATOM 515 O O . ASN A 1 68 ? -17.330 -2.877 18.095 1.00 61.44 68 ASN A O 1
ATOM 519 N N . LEU A 1 69 ? -15.966 -3.103 19.849 1.00 54.09 69 LEU A N 1
ATOM 520 C CA . LEU A 1 69 ? -14.782 -2.639 19.133 1.00 54.09 69 LEU A CA 1
ATOM 521 C C . LEU A 1 69 ? -14.171 -3.728 18.254 1.00 54.09 69 LEU A C 1
ATOM 523 O O . LEU A 1 69 ? -14.347 -4.906 18.557 1.00 54.09 69 LEU A O 1
ATOM 527 N N . PRO A 1 70 ? -13.409 -3.322 17.227 1.00 55.03 70 PRO A N 1
ATOM 528 C CA . PRO A 1 70 ? -12.748 -4.248 16.335 1.00 55.03 70 PRO A CA 1
ATOM 529 C C . PRO A 1 70 ? -11.557 -4.902 17.052 1.00 55.03 70 PRO A C 1
ATOM 531 O O . PRO A 1 70 ? -10.849 -4.234 17.816 1.00 55.03 70 PRO A O 1
ATOM 534 N N . SER A 1 71 ? -11.373 -6.206 16.841 1.00 54.31 71 SER A N 1
ATOM 535 C CA . SER A 1 71 ? -10.287 -7.023 17.416 1.00 54.31 71 SER A CA 1
ATOM 536 C C . SER A 1 71 ? -9.054 -7.138 16.524 1.00 54.31 71 SER A C 1
ATOM 538 O O . SER A 1 71 ? -9.193 -7.111 15.282 1.00 54.31 71 SER A O 1
#

pLDDT: mean 86.9, std 15.3, range [48.5, 98.25]

Mean predicted aligned error: 6.34 Å

Solvent-accessible surface area (backbone atoms only — not comparable to full-atom values): 4032 Å² total; per-residue (Å²): 133,84,52,80,68,51,59,55,48,54,47,49,51,51,47,51,53,24,48,53,51,43,49,51,40,51,53,52,74,72,41,94,69,84,66,52,74,69,50,50,51,52,44,51,51,51,40,53,48,27,53,51,52,38,52,51,50,49,55,29,53,69,53,47,46,98,94,39,75,53,112

Foldseek 3Di:
DDDLVVLVVVLVVLQVVLVVLLVVLVCCVPDPDDDDPVRVVVSVVSNVVSVVSNVVSVQQCVQDDDVGHGD

Radius of gyration: 15.81 Å; Cα contacts (8 Å, |Δi|>4): 38; chains: 1; bounding box: 36×15×46 Å

Sequence (71 aa):
MQNKKEILSDLREEFEECGHSLSLVVDIATSDIKLSDGGKVGLVELGLTSVRRFKAAVAKLSDYTEGNLPS

Organism: NCBI:txid1070528

Secondary structure (DSSP, 8-state):
---HHHHHHHHHHHHHHHHHHHHHHHHHHHSS----HHHHHHHHHHHHHHHHHHHHHHHHHHT-BTTB---